Protein AF-A0AAU3SHU1-F1 (afdb_monomer)

Radius of gyration: 13.2 Å; Cα contacts (8 Å, |Δi|>4): 81; chains: 1; bounding box: 28×22×44 Å

Sequence (97 aa):
MLTARAWLTLCQRTDWYGTTELLITTALRCQAARYRPEADTIRTARNAHACWHLLRKESPERAADLAGRLADMLAILGEDYRRRDVLAWTEAVPASR

pLDDT: mean 87.09, std 15.44, range [40.16, 98.5]

Mean predicted aligned error: 6.34 Å

Foldseek 3Di:
DCDVVVVVVVVVDPCLLVLLVVLLVVLVVCVVVVPPPNVVSVVSLVVSLVSLVVCCVVPVPSSLVCLVSSLVSCVSSVVVVSSCVSVVVNVVDPPPD

Secondary structure (DSSP, 8-state):
---HHHHHHHHHS--HHHHHHHHHHHHHHHHHTT-SSHHHHHHHHHHHHHHHHHHHHH-HHHHHHHHHHHHHHHHHTT-HHHHHHHHHHHHHS----

Nearest PDB structures (foldseek):
  9cu8-assembly1_A  TM=5.446E-01  e=7.117E-01  synthetic construct
  8pv4-assembly1_CR  TM=5.707E-01  e=2.468E+00  Thermochaetoides thermophila DSM 1495
  2odm-assembly1_B  TM=5.812E-01  e=2.925E+00  Staphylococcus aureus subsp. aureus MW2

Solvent-accessible surface area (backbone atoms only — not comparable to full-atom values): 5360 Å² total; per-residue (Å²): 121,89,44,73,63,56,52,50,55,49,71,71,41,89,51,35,59,64,51,22,52,50,28,47,54,48,24,52,51,34,56,76,68,66,46,79,65,56,67,47,35,54,50,34,44,54,48,19,54,55,34,39,58,52,23,38,74,78,37,52,69,66,30,55,73,46,38,62,64,48,32,53,52,25,54,78,70,70,39,56,73,60,23,51,54,49,50,56,50,56,72,68,50,75,79,81,126

Structure (mmCIF, N/CA/C/O backbone):
data_AF-A0AAU3SHU1-F1
#
_entry.id   AF-A0AAU3SHU1-F1
#
loop_
_atom_site.group_PDB
_atom_site.id
_atom_site.type_symbol
_atom_site.label_atom_id
_atom_site.label_alt_id
_atom_site.label_comp_id
_atom_site.label_asym_id
_atom_site.label_entity_id
_atom_site.label_seq_id
_atom_site.pdbx_PDB_ins_code
_atom_site.Cartn_x
_atom_site.Cartn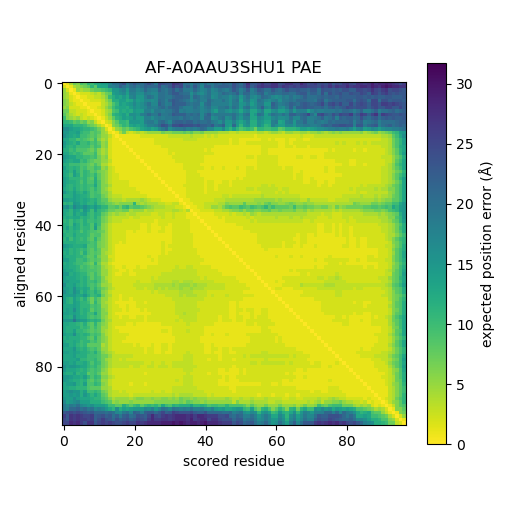_y
_atom_site.Cartn_z
_atom_site.occupancy
_atom_site.B_iso_or_equiv
_atom_site.auth_seq_id
_atom_site.auth_comp_id
_atom_site.auth_asym_id
_atom_site.auth_atom_id
_atom_site.pdbx_PDB_model_num
ATOM 1 N N . MET A 1 1 ? -2.016 -5.645 -16.223 1.00 48.19 1 MET A N 1
ATOM 2 C CA . MET A 1 1 ? -3.354 -5.042 -16.037 1.00 48.19 1 MET A CA 1
ATOM 3 C C . MET A 1 1 ? -4.107 -5.818 -14.955 1.00 48.19 1 MET A C 1
ATOM 5 O O . MET A 1 1 ? -4.551 -6.926 -15.228 1.00 48.19 1 MET A O 1
ATOM 9 N N . LEU A 1 2 ? -4.228 -5.301 -13.722 1.00 53.25 2 LEU A N 1
ATOM 10 C CA . LEU A 1 2 ? -5.212 -5.859 -12.781 1.00 53.25 2 LEU A CA 1
ATOM 11 C C . LEU A 1 2 ? -6.585 -5.544 -13.386 1.00 53.25 2 LEU A C 1
ATOM 13 O O . LEU A 1 2 ? -6.954 -4.377 -13.516 1.00 53.25 2 LEU A O 1
ATOM 17 N N . THR A 1 3 ? -7.269 -6.558 -13.902 1.00 65.94 3 THR A N 1
ATOM 18 C CA . THR A 1 3 ? -8.547 -6.369 -14.591 1.00 65.94 3 THR A CA 1
ATOM 19 C C . THR A 1 3 ? -9.597 -5.882 -13.593 1.00 65.94 3 THR A C 1
ATOM 21 O O . THR A 1 3 ? -9.515 -6.182 -12.402 1.00 65.94 3 THR A O 1
ATOM 24 N N . ALA A 1 4 ? -10.626 -5.173 -14.066 1.00 54.84 4 ALA A N 1
ATOM 25 C CA . ALA A 1 4 ? -11.768 -4.785 -13.230 1.00 54.84 4 ALA A CA 1
ATOM 26 C C . ALA A 1 4 ? -12.379 -5.987 -12.477 1.00 54.84 4 ALA A C 1
ATOM 28 O O . ALA A 1 4 ? -12.897 -5.832 -11.380 1.00 54.84 4 ALA A O 1
ATOM 29 N N . ARG A 1 5 ? -12.241 -7.201 -13.030 1.00 51.78 5 ARG A N 1
ATOM 30 C CA . ARG A 1 5 ? -12.588 -8.469 -12.379 1.00 51.78 5 ARG A CA 1
ATOM 31 C C . ARG A 1 5 ? -11.714 -8.797 -11.171 1.00 51.78 5 ARG A C 1
ATOM 33 O O . ARG A 1 5 ? -12.263 -9.131 -10.135 1.00 51.78 5 ARG A O 1
ATOM 40 N N . ALA A 1 6 ? -10.391 -8.667 -11.270 1.00 59.94 6 ALA A N 1
ATOM 41 C CA . ALA A 1 6 ? -9.507 -8.861 -10.121 1.00 59.94 6 ALA A CA 1
ATOM 42 C C . ALA A 1 6 ? -9.787 -7.822 -9.021 1.00 59.94 6 ALA A C 1
ATOM 44 O O . ALA A 1 6 ? -9.820 -8.171 -7.847 1.00 59.94 6 ALA A O 1
ATOM 45 N N . TRP A 1 7 ? -10.071 -6.572 -9.404 1.00 59.88 7 TRP A N 1
ATOM 46 C CA . TRP A 1 7 ? -10.508 -5.527 -8.475 1.00 59.88 7 TRP A CA 1
ATOM 47 C C . TRP A 1 7 ? -11.844 -5.868 -7.803 1.00 59.88 7 TRP A C 1
ATOM 49 O O . TRP A 1 7 ? -11.929 -5.834 -6.585 1.00 59.88 7 TRP A O 1
ATOM 59 N N . LEU A 1 8 ? -12.860 -6.284 -8.566 1.00 59.19 8 LEU A N 1
ATOM 60 C CA . LEU A 1 8 ? -14.159 -6.705 -8.029 1.00 59.19 8 LEU A CA 1
ATOM 61 C C . LEU A 1 8 ? -14.049 -7.932 -7.113 1.00 59.19 8 LEU A C 1
ATOM 63 O O . LEU A 1 8 ? -14.710 -7.973 -6.084 1.00 59.19 8 LEU A O 1
ATOM 67 N N . THR A 1 9 ? -13.200 -8.908 -7.440 1.00 61.69 9 THR A N 1
ATOM 68 C CA . THR A 1 9 ? -12.949 -10.081 -6.588 1.00 61.69 9 THR A CA 1
ATOM 69 C C . THR A 1 9 ? -12.216 -9.708 -5.297 1.00 61.69 9 THR A C 1
ATOM 71 O O . THR A 1 9 ? -12.520 -10.269 -4.248 1.00 61.69 9 THR A O 1
ATOM 74 N N . LEU A 1 10 ? -11.295 -8.739 -5.343 1.00 56.53 10 LEU A N 1
ATOM 75 C CA . LEU A 1 10 ? -10.673 -8.180 -4.141 1.00 56.53 10 LEU A CA 1
ATOM 76 C C . LEU A 1 10 ? -11.679 -7.360 -3.325 1.00 56.53 10 LEU A C 1
ATOM 78 O O . LEU A 1 10 ? -11.727 -7.534 -2.122 1.00 56.53 10 LEU A O 1
ATOM 82 N N . CYS A 1 11 ? -12.550 -6.562 -3.950 1.00 57.88 11 CYS A N 1
ATOM 83 C CA . CYS A 1 11 ? -13.631 -5.849 -3.256 1.00 57.88 11 CYS A CA 1
ATOM 84 C C . CYS A 1 11 ? -14.697 -6.786 -2.662 1.00 57.88 11 CYS A C 1
ATOM 86 O O . CYS A 1 11 ? -15.366 -6.410 -1.706 1.00 57.88 11 CYS A O 1
ATOM 88 N N . GLN A 1 12 ? -14.876 -7.991 -3.214 1.00 59.44 12 GLN A N 1
ATOM 89 C CA . GLN A 1 12 ? -15.726 -9.032 -2.623 1.00 59.44 12 GLN A CA 1
ATOM 90 C C . GLN A 1 12 ? -15.052 -9.744 -1.440 1.00 59.44 12 GLN A C 1
ATOM 92 O O . GLN A 1 12 ? -15.747 -10.341 -0.620 1.00 59.44 12 GLN A O 1
ATOM 97 N N . ARG A 1 13 ? -13.718 -9.678 -1.321 1.00 57.91 13 ARG A N 1
ATOM 98 C CA . ARG A 1 13 ? -12.997 -10.113 -0.122 1.00 57.91 13 ARG A CA 1
ATOM 99 C C . ARG A 1 13 ? -12.882 -8.931 0.838 1.00 57.91 13 ARG A C 1
ATOM 101 O O . ARG A 1 13 ? -12.137 -7.996 0.599 1.00 57.91 13 ARG A O 1
ATOM 108 N N . THR A 1 14 ? -13.511 -9.029 2.001 1.00 68.19 14 THR A N 1
ATOM 109 C CA . THR A 1 14 ? -13.308 -8.109 3.140 1.00 68.19 14 THR A CA 1
ATOM 110 C C . THR A 1 14 ? -11.898 -8.186 3.755 1.00 68.19 14 THR A C 1
ATOM 112 O O . THR A 1 14 ? -11.624 -7.592 4.791 1.00 68.19 14 THR A O 1
ATOM 115 N N . ASP A 1 15 ? -10.971 -8.919 3.134 1.00 86.12 15 ASP A N 1
ATOM 116 C CA . ASP A 1 15 ? -9.591 -9.059 3.586 1.00 86.12 15 ASP A CA 1
ATOM 117 C C . ASP A 1 15 ? -8.698 -7.997 2.935 1.00 86.12 15 ASP A C 1
ATOM 119 O O . ASP A 1 15 ? -7.889 -8.267 2.036 1.00 86.12 15 ASP A O 1
ATOM 123 N N . TRP A 1 16 ? -8.861 -6.752 3.384 1.00 89.88 16 TRP A N 1
ATOM 124 C CA . TRP A 1 16 ? -8.038 -5.643 2.904 1.00 89.88 16 TRP A CA 1
ATOM 125 C C . TRP A 1 16 ? -6.564 -5.805 3.249 1.00 89.88 16 TRP A C 1
ATOM 127 O O . TRP A 1 16 ? -5.718 -5.318 2.502 1.00 89.88 16 TRP A O 1
ATOM 137 N N . TYR A 1 17 ? -6.243 -6.503 4.338 1.00 92.94 17 TYR A N 1
ATOM 138 C CA . TYR A 1 17 ? -4.862 -6.776 4.719 1.00 92.94 17 TYR A CA 1
ATOM 139 C C . TYR A 1 17 ? -4.183 -7.679 3.692 1.00 92.94 17 TYR A C 1
ATOM 141 O O . TYR A 1 17 ? -3.210 -7.253 3.069 1.00 92.94 17 TYR A O 1
ATOM 149 N N . GLY A 1 18 ? -4.738 -8.870 3.437 1.00 92.00 18 GLY A N 1
ATOM 150 C CA . GLY A 1 18 ? -4.166 -9.800 2.461 1.00 92.00 18 GLY A CA 1
ATOM 151 C C . GLY A 1 18 ? -4.123 -9.200 1.054 1.00 92.00 18 GLY A C 1
ATOM 152 O O . GLY A 1 18 ? -3.150 -9.371 0.321 1.00 92.00 18 GLY A O 1
ATOM 153 N N . THR A 1 19 ? -5.139 -8.412 0.697 1.00 92.12 19 THR A N 1
ATOM 154 C CA . THR A 1 19 ? -5.175 -7.662 -0.567 1.00 92.12 19 THR A CA 1
ATOM 155 C C . THR A 1 19 ? -4.032 -6.654 -0.674 1.00 92.12 19 THR A C 1
ATOM 157 O O . THR A 1 19 ? -3.320 -6.621 -1.679 1.00 92.12 19 THR A O 1
ATOM 160 N N . THR A 1 20 ? -3.849 -5.828 0.355 1.00 94.50 20 THR A N 1
ATOM 161 C CA . THR A 1 20 ? -2.808 -4.794 0.382 1.00 94.50 20 THR A CA 1
ATOM 162 C C . THR A 1 20 ? -1.424 -5.434 0.332 1.00 94.50 20 THR A C 1
ATOM 164 O O . THR A 1 20 ? -0.595 -5.039 -0.488 1.00 94.50 20 THR A O 1
ATOM 167 N N . GLU A 1 21 ? -1.191 -6.474 1.134 1.00 95.69 21 GLU A N 1
ATOM 168 C CA . GLU A 1 21 ? 0.069 -7.218 1.145 1.00 95.69 21 GLU A CA 1
ATOM 169 C C . GLU A 1 21 ? 0.393 -7.847 -0.221 1.00 95.69 21 GLU A C 1
ATOM 171 O O . GLU A 1 21 ? 1.532 -7.756 -0.704 1.00 95.69 21 GLU A O 1
ATOM 176 N N . LEU A 1 22 ? -0.602 -8.458 -0.870 1.00 94.88 22 LEU A N 1
ATOM 177 C CA . LEU A 1 22 ? -0.441 -9.046 -2.197 1.00 94.88 22 LEU A CA 1
ATOM 178 C C . LEU A 1 22 ? -0.040 -7.986 -3.226 1.00 94.88 22 LEU A C 1
ATOM 180 O O . LEU A 1 22 ? 0.864 -8.227 -4.031 1.00 94.88 22 LEU A O 1
ATOM 184 N N . LEU A 1 23 ? -0.680 -6.815 -3.206 1.00 95.31 23 LEU A N 1
ATOM 185 C CA . LEU A 1 23 ? -0.369 -5.724 -4.131 1.00 95.31 23 LEU A CA 1
ATOM 186 C C . LEU A 1 23 ? 1.035 -5.157 -3.883 1.00 95.31 23 LEU A C 1
ATOM 188 O O . LEU A 1 23 ? 1.765 -4.949 -4.854 1.00 95.31 23 LEU A O 1
ATOM 192 N N . ILE A 1 24 ? 1.447 -5.001 -2.618 1.00 97.25 24 ILE A N 1
ATOM 193 C CA . ILE A 1 24 ? 2.817 -4.591 -2.263 1.00 97.25 24 ILE A CA 1
ATOM 194 C C . ILE A 1 24 ? 3.831 -5.577 -2.846 1.00 97.25 24 ILE A C 1
ATOM 196 O O . ILE A 1 24 ? 4.741 -5.206 -3.591 1.00 97.25 24 ILE A O 1
ATOM 200 N N . THR A 1 25 ? 3.636 -6.862 -2.558 1.00 96.12 25 THR A N 1
ATOM 201 C CA . THR A 1 25 ? 4.527 -7.935 -3.016 1.00 96.12 25 THR A CA 1
ATOM 202 C C . THR A 1 25 ? 4.579 -8.012 -4.542 1.00 96.12 25 THR A C 1
ATOM 204 O O . THR A 1 25 ? 5.650 -8.195 -5.123 1.00 96.12 25 THR A O 1
ATOM 207 N N . THR A 1 26 ? 3.436 -7.843 -5.206 1.00 94.62 26 THR A N 1
ATOM 208 C CA . THR A 1 26 ? 3.340 -7.863 -6.671 1.00 94.62 26 THR A CA 1
ATOM 209 C C . THR A 1 26 ? 4.116 -6.707 -7.289 1.00 94.62 26 THR A C 1
ATOM 211 O O . THR A 1 26 ? 4.923 -6.933 -8.189 1.00 94.62 26 THR A O 1
ATOM 214 N N . ALA A 1 27 ? 3.928 -5.485 -6.789 1.00 94.12 27 ALA A N 1
ATOM 215 C CA . ALA A 1 27 ? 4.618 -4.312 -7.312 1.00 94.12 27 ALA A CA 1
ATOM 216 C C . ALA A 1 27 ? 6.144 -4.428 -7.149 1.00 94.12 27 ALA A C 1
ATOM 218 O O . ALA A 1 27 ? 6.877 -4.180 -8.108 1.00 94.12 27 ALA A O 1
ATOM 219 N N . LEU A 1 28 ? 6.625 -4.898 -5.991 1.00 96.06 28 LEU A N 1
ATOM 220 C CA . LEU A 1 28 ? 8.055 -5.139 -5.756 1.00 96.06 28 LEU A CA 1
ATOM 221 C C . LEU A 1 28 ? 8.633 -6.197 -6.708 1.00 96.06 28 LEU A C 1
ATOM 223 O O . LEU A 1 28 ? 9.703 -5.993 -7.283 1.00 96.06 28 LEU A O 1
ATOM 227 N N . ARG A 1 29 ? 7.919 -7.308 -6.929 1.00 95.38 29 ARG A N 1
ATOM 228 C CA . ARG A 1 29 ? 8.345 -8.358 -7.873 1.00 95.38 29 ARG A CA 1
ATOM 229 C C . ARG A 1 29 ? 8.380 -7.854 -9.313 1.00 95.38 29 ARG A C 1
ATOM 231 O O . ARG A 1 29 ? 9.350 -8.112 -10.022 1.00 95.38 29 ARG A O 1
ATOM 238 N N . CYS A 1 30 ? 7.357 -7.116 -9.739 1.00 94.12 30 CYS A N 1
ATOM 239 C CA . CYS A 1 30 ? 7.318 -6.508 -11.066 1.00 94.12 30 CYS A CA 1
ATOM 240 C C . CYS A 1 30 ? 8.467 -5.512 -11.261 1.00 94.12 30 CYS A C 1
ATOM 242 O O . CYS A 1 30 ? 9.098 -5.522 -12.317 1.00 94.12 30 CYS A O 1
ATOM 244 N N . GLN A 1 31 ? 8.777 -4.705 -10.244 1.00 94.06 31 GLN A N 1
ATOM 245 C CA . GLN A 1 31 ? 9.903 -3.776 -10.288 1.00 94.06 31 GLN A CA 1
ATOM 246 C C . GLN A 1 31 ? 11.244 -4.502 -10.398 1.00 94.06 31 GLN A C 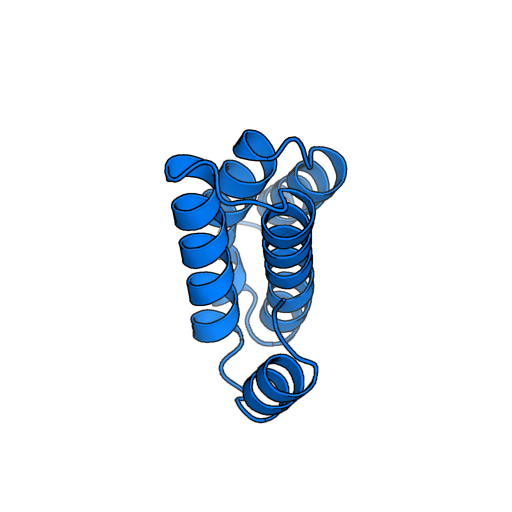1
ATOM 248 O O . GLN A 1 31 ? 12.051 -4.172 -11.267 1.00 94.06 31 GLN A O 1
ATOM 253 N N . ALA A 1 32 ? 11.469 -5.523 -9.568 1.00 94.81 32 ALA A N 1
ATOM 254 C CA . ALA A 1 32 ? 12.689 -6.328 -9.605 1.00 94.81 32 ALA A CA 1
ATOM 255 C C . ALA A 1 32 ? 12.889 -7.007 -10.972 1.00 94.81 32 ALA A C 1
ATOM 257 O O . ALA A 1 32 ? 14.003 -7.049 -11.491 1.00 94.81 32 ALA A O 1
ATOM 258 N N . ALA A 1 33 ? 11.800 -7.471 -11.591 1.00 95.00 33 ALA A N 1
ATOM 259 C CA . ALA A 1 33 ? 11.807 -8.070 -12.923 1.00 95.00 33 ALA A CA 1
ATOM 260 C C . ALA A 1 33 ? 11.836 -7.046 -14.076 1.00 95.00 33 ALA A C 1
ATOM 262 O O . ALA A 1 33 ? 11.857 -7.449 -15.238 1.00 95.00 33 ALA A O 1
ATOM 263 N N . ARG A 1 34 ? 11.801 -5.735 -13.785 1.00 93.06 34 ARG A N 1
ATOM 264 C CA . ARG A 1 34 ? 11.657 -4.651 -14.779 1.00 93.06 34 ARG A CA 1
ATOM 265 C C . ARG A 1 34 ? 10.481 -4.894 -15.735 1.00 93.06 34 ARG A C 1
ATOM 267 O O . ARG A 1 34 ? 10.584 -4.666 -16.942 1.00 93.06 34 ARG A O 1
ATOM 274 N N . TYR A 1 35 ? 9.373 -5.389 -15.181 1.00 88.56 35 TYR A N 1
ATOM 275 C CA . TYR A 1 35 ? 8.178 -5.768 -15.928 1.00 88.56 35 TYR A CA 1
ATOM 276 C C . TYR A 1 35 ? 7.661 -4.603 -16.782 1.00 88.56 35 TYR A C 1
ATOM 278 O O . TYR A 1 35 ? 7.606 -3.453 -16.335 1.00 88.56 35 TYR A O 1
ATOM 286 N N . ARG A 1 36 ? 7.255 -4.908 -18.020 1.00 89.19 36 ARG A N 1
ATOM 287 C CA . ARG A 1 36 ? 6.679 -3.940 -18.958 1.00 89.19 36 ARG A CA 1
ATOM 288 C C . ARG A 1 36 ? 5.214 -4.296 -19.261 1.00 89.19 36 ARG A C 1
ATOM 290 O O . ARG A 1 36 ? 4.907 -5.473 -19.432 1.00 89.19 36 ARG A O 1
ATOM 297 N N . PRO A 1 37 ? 4.320 -3.297 -19.369 1.00 88.81 37 PRO A N 1
ATOM 298 C CA . PRO A 1 37 ? 4.599 -1.865 -19.244 1.00 88.81 37 PRO A CA 1
ATOM 299 C C . PRO A 1 37 ? 4.793 -1.429 -17.782 1.00 88.81 37 PRO A C 1
ATOM 301 O O . PRO A 1 37 ? 4.078 -1.864 -16.887 1.00 88.81 37 PRO A O 1
ATOM 304 N N . GLU A 1 38 ? 5.729 -0.507 -17.550 1.00 88.69 38 GLU A N 1
ATOM 305 C CA . GLU A 1 38 ? 6.057 0.025 -16.211 1.00 88.69 38 GLU A CA 1
ATOM 306 C C . GLU A 1 38 ? 4.856 0.703 -15.532 1.00 88.69 38 GLU A C 1
ATOM 308 O O . GLU A 1 38 ? 4.672 0.615 -14.319 1.00 88.69 38 GLU A O 1
ATOM 313 N N . ALA A 1 39 ? 3.969 1.293 -16.339 1.00 91.12 39 ALA A N 1
ATOM 314 C CA . ALA A 1 39 ? 2.723 1.890 -15.875 1.00 91.12 39 ALA A CA 1
ATOM 315 C C . ALA A 1 39 ? 1.829 0.908 -15.091 1.00 91.12 39 ALA A C 1
ATOM 317 O O . ALA A 1 39 ? 1.081 1.338 -14.211 1.00 91.12 39 ALA A O 1
ATOM 318 N N . ASP A 1 40 ? 1.899 -0.399 -15.371 1.00 90.56 40 ASP A N 1
ATOM 319 C CA . ASP A 1 40 ? 1.132 -1.402 -14.626 1.00 90.56 40 ASP A CA 1
ATOM 320 C C . ASP A 1 40 ? 1.708 -1.648 -13.221 1.00 90.56 40 ASP A C 1
ATOM 322 O O . ASP A 1 40 ? 0.938 -1.823 -12.270 1.00 90.56 40 ASP A O 1
ATOM 326 N N . THR A 1 41 ? 3.034 -1.601 -13.060 1.00 93.56 41 THR A N 1
ATOM 327 C CA . THR A 1 41 ? 3.700 -1.679 -11.748 1.00 93.56 41 THR A CA 1
ATOM 328 C C . THR A 1 41 ? 3.309 -0.480 -10.888 1.00 93.56 41 THR A C 1
ATOM 330 O O . THR A 1 41 ? 2.859 -0.646 -9.753 1.00 93.56 41 THR A O 1
ATOM 333 N N . ILE A 1 42 ? 3.368 0.724 -11.467 1.00 94.69 42 ILE A N 1
ATOM 334 C CA . ILE A 1 42 ? 2.959 1.967 -10.799 1.00 94.69 42 ILE A CA 1
ATOM 335 C C . ILE A 1 42 ? 1.478 1.907 -10.404 1.00 94.69 42 ILE A C 1
ATOM 337 O O . ILE A 1 42 ? 1.111 2.241 -9.277 1.00 94.69 42 ILE A O 1
ATOM 341 N N . ARG A 1 43 ? 0.599 1.435 -11.298 1.00 93.31 43 ARG A N 1
ATOM 342 C CA . ARG A 1 43 ? -0.830 1.276 -10.984 1.00 93.31 43 ARG A CA 1
ATOM 343 C C . ARG A 1 43 ? -1.053 0.303 -9.825 1.00 93.31 43 ARG A C 1
ATOM 345 O O . ARG A 1 43 ? -1.887 0.571 -8.968 1.00 93.31 43 ARG A O 1
ATOM 352 N N . THR A 1 44 ? -0.293 -0.788 -9.771 1.00 93.88 44 THR A N 1
ATOM 353 C CA . THR A 1 44 ? -0.362 -1.764 -8.672 1.00 93.88 44 THR A CA 1
ATOM 354 C C . THR A 1 44 ? 0.027 -1.126 -7.337 1.00 93.88 44 THR A C 1
ATOM 356 O O . THR A 1 44 ? -0.695 -1.292 -6.356 1.00 93.88 44 THR A O 1
ATOM 359 N N . ALA A 1 45 ? 1.088 -0.316 -7.308 1.00 95.81 45 ALA A N 1
ATOM 360 C CA . ALA A 1 45 ? 1.491 0.434 -6.118 1.00 95.81 45 ALA A CA 1
ATOM 361 C C . ALA A 1 45 ? 0.427 1.442 -5.654 1.00 95.81 45 ALA A C 1
ATOM 363 O O . ALA A 1 45 ? 0.116 1.530 -4.466 1.00 95.81 45 ALA A O 1
ATOM 364 N N . ARG A 1 46 ? -0.194 2.164 -6.594 1.00 96.38 46 ARG A N 1
ATOM 365 C CA . ARG A 1 46 ? -1.294 3.095 -6.287 1.00 96.38 46 ARG A CA 1
ATOM 366 C C . ARG A 1 46 ? -2.524 2.372 -5.741 1.00 96.38 46 ARG A C 1
ATOM 368 O O . ARG A 1 46 ? -3.163 2.878 -4.823 1.00 96.38 46 ARG A O 1
ATOM 375 N N . ASN A 1 47 ? -2.827 1.182 -6.259 1.00 95.69 47 ASN A N 1
ATOM 376 C CA . ASN A 1 47 ? -3.906 0.347 -5.736 1.00 95.69 47 ASN A CA 1
ATOM 377 C C . ASN A 1 47 ? -3.595 -0.161 -4.324 1.00 95.69 47 ASN A C 1
ATOM 379 O O . ASN A 1 47 ? -4.488 -0.153 -3.485 1.00 95.69 47 ASN A O 1
ATOM 383 N N . ALA A 1 48 ? -2.345 -0.544 -4.037 1.00 96.50 48 ALA A N 1
ATOM 384 C CA . ALA A 1 48 ? -1.933 -0.927 -2.686 1.00 96.50 48 ALA A CA 1
ATOM 385 C C . ALA A 1 48 ? -2.179 0.214 -1.686 1.00 96.50 48 ALA A C 1
ATOM 387 O O . ALA A 1 48 ? -2.765 -0.008 -0.632 1.00 96.50 48 ALA A O 1
ATOM 388 N N . HIS A 1 49 ? -1.811 1.448 -2.050 1.00 97.69 49 HIS A N 1
ATOM 389 C CA . HIS A 1 49 ? -2.069 2.639 -1.231 1.00 97.69 49 HIS A CA 1
ATOM 390 C C . HIS A 1 49 ? -3.571 2.896 -1.014 1.00 97.69 49 HIS A C 1
ATOM 392 O O . HIS A 1 49 ? -4.002 3.142 0.112 1.00 97.69 49 HIS A O 1
ATOM 398 N N . ALA A 1 50 ? -4.394 2.752 -2.056 1.00 95.81 50 ALA A N 1
ATOM 399 C CA . ALA A 1 50 ? -5.846 2.884 -1.931 1.00 95.81 50 ALA A CA 1
ATOM 400 C C . ALA A 1 50 ? -6.464 1.806 -1.017 1.00 95.81 50 ALA A C 1
ATOM 402 O O . ALA A 1 50 ? -7.279 2.129 -0.153 1.00 95.81 50 ALA A O 1
ATOM 403 N N . CYS A 1 51 ? -6.057 0.541 -1.164 1.00 93.88 51 CYS A N 1
ATOM 404 C CA . CYS A 1 51 ? -6.503 -0.554 -0.297 1.00 93.88 51 CYS A CA 1
ATOM 405 C C . CYS A 1 51 ? -6.038 -0.362 1.150 1.00 93.88 51 CYS A C 1
ATOM 407 O O . CYS A 1 51 ? -6.812 -0.601 2.073 1.00 93.88 51 CYS A O 1
ATOM 409 N N . TRP A 1 52 ? -4.824 0.149 1.357 1.00 96.12 52 TRP A N 1
ATOM 410 C CA . TRP A 1 52 ? -4.317 0.476 2.684 1.00 96.12 52 TRP A CA 1
ATOM 411 C C . TRP A 1 52 ? -5.161 1.550 3.380 1.00 96.12 52 TRP A C 1
ATOM 413 O O . TRP A 1 52 ? -5.455 1.421 4.564 1.00 96.12 52 TRP A O 1
ATOM 423 N N . HIS A 1 53 ? -5.646 2.568 2.662 1.00 95.31 53 HIS A N 1
ATOM 424 C CA . HIS A 1 53 ? -6.583 3.538 3.240 1.00 95.31 53 HIS A CA 1
ATOM 425 C C . HIS A 1 53 ? -7.921 2.924 3.666 1.00 95.31 53 HIS A C 1
ATOM 427 O O . HIS A 1 53 ? -8.525 3.411 4.625 1.00 95.31 53 HIS A O 1
ATOM 433 N N . LEU A 1 54 ? -8.402 1.897 2.961 1.00 91.88 54 LEU A N 1
ATOM 434 C CA . LEU A 1 54 ? -9.598 1.153 3.364 1.00 91.88 54 LEU A CA 1
ATOM 435 C C . LEU A 1 54 ? -9.302 0.309 4.606 1.00 91.88 54 LEU A C 1
ATOM 437 O O . LEU A 1 54 ? -10.003 0.445 5.607 1.00 91.88 54 LEU A O 1
ATOM 441 N N . LEU A 1 55 ? -8.194 -0.441 4.594 1.00 92.94 55 LEU A N 1
ATOM 442 C CA . LEU A 1 55 ? -7.713 -1.207 5.745 1.00 92.94 55 LEU A CA 1
ATOM 443 C C . LEU A 1 55 ? -7.568 -0.326 6.988 1.00 92.94 55 LEU A C 1
ATOM 445 O O . LEU A 1 55 ? -8.022 -0.700 8.058 1.00 92.94 55 LEU A O 1
ATOM 449 N N . ARG A 1 56 ? -7.006 0.874 6.841 1.00 93.81 56 ARG A N 1
ATOM 450 C CA . ARG A 1 56 ? -6.830 1.858 7.914 1.00 93.81 56 ARG A CA 1
ATOM 451 C C . ARG A 1 56 ? -8.137 2.257 8.591 1.00 93.81 56 ARG A C 1
ATOM 453 O O . ARG A 1 56 ? -8.132 2.537 9.784 1.00 93.81 56 ARG A O 1
ATOM 460 N N . LYS A 1 57 ? -9.241 2.335 7.841 1.00 91.12 57 LYS A N 1
ATOM 461 C CA . LYS A 1 57 ? -10.561 2.673 8.397 1.00 91.12 57 LYS A CA 1
ATOM 462 C C . LYS A 1 57 ? -11.161 1.509 9.182 1.00 91.12 57 LYS A C 1
ATOM 464 O O . LYS A 1 57 ? -11.859 1.750 10.157 1.00 91.12 57 LYS A O 1
ATOM 469 N N . GLU A 1 58 ? -10.902 0.278 8.750 1.00 90.62 58 GLU A N 1
ATOM 470 C CA . GLU A 1 58 ? -11.471 -0.927 9.363 1.00 90.62 58 GLU A CA 1
ATOM 471 C C . GLU A 1 58 ? -10.619 -1.473 10.517 1.00 90.62 58 GLU A C 1
ATOM 473 O O . GLU A 1 58 ? 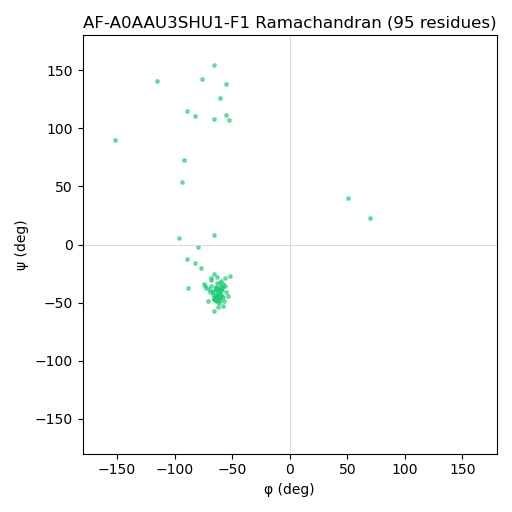-11.151 -1.947 11.516 1.00 90.62 58 GLU A O 1
ATOM 478 N N . SER A 1 59 ? -9.295 -1.411 10.391 1.00 91.81 59 SER A N 1
ATOM 479 C CA . SER A 1 59 ? -8.331 -1.922 11.362 1.00 91.81 59 SER A CA 1
ATOM 480 C C . SER A 1 59 ? -7.019 -1.121 11.293 1.00 91.81 59 SER A C 1
ATOM 482 O O . SER A 1 59 ? -6.101 -1.478 10.546 1.00 91.81 59 SER A O 1
ATOM 484 N N . PRO A 1 60 ? -6.907 -0.031 12.077 1.00 93.31 60 PRO A N 1
ATOM 485 C CA . PRO A 1 60 ? -5.696 0.785 12.153 1.00 93.31 60 PRO A CA 1
ATOM 486 C C . PRO A 1 60 ? -4.441 -0.021 12.511 1.00 93.31 60 PRO A C 1
ATOM 488 O O . PRO A 1 60 ? -3.399 0.175 11.899 1.00 93.31 60 PRO A O 1
ATOM 491 N N . GLU A 1 61 ? -4.542 -0.972 13.441 1.00 93.06 61 GLU A N 1
ATOM 492 C CA . GLU A 1 61 ? -3.416 -1.821 13.863 1.00 93.06 61 GLU A CA 1
ATOM 493 C C . GLU A 1 61 ? -2.851 -2.643 12.700 1.00 93.06 61 GLU A C 1
ATOM 495 O O . GLU A 1 61 ? -1.650 -2.629 12.431 1.00 93.06 61 GLU A O 1
ATOM 500 N N . ARG A 1 62 ? -3.730 -3.300 11.934 1.00 93.56 62 ARG A N 1
ATOM 501 C CA . ARG A 1 62 ? -3.331 -4.077 10.753 1.00 93.56 62 ARG A CA 1
ATOM 502 C C . ARG A 1 62 ? -2.815 -3.189 9.621 1.00 93.56 62 ARG A C 1
ATOM 504 O O . ARG A 1 62 ? -1.986 -3.628 8.829 1.00 93.56 62 ARG A O 1
ATOM 511 N N . ALA A 1 63 ? -3.291 -1.949 9.526 1.00 95.12 63 ALA A N 1
ATOM 512 C CA . ALA A 1 63 ? -2.745 -0.973 8.588 1.00 95.12 63 ALA A CA 1
ATOM 513 C C . ALA A 1 63 ? -1.334 -0.514 8.988 1.00 95.12 63 ALA A C 1
ATOM 515 O O . ALA A 1 63 ? -0.490 -0.345 8.105 1.00 95.12 63 ALA A O 1
ATOM 516 N N . ALA A 1 64 ? -1.067 -0.342 10.286 1.00 95.12 64 ALA A N 1
ATOM 517 C CA . ALA A 1 64 ? 0.252 0.019 10.802 1.00 95.12 64 ALA A CA 1
ATOM 518 C C . ALA A 1 64 ? 1.295 -1.069 10.511 1.00 95.12 64 ALA A C 1
ATOM 520 O O . ALA A 1 64 ? 2.393 -0.748 10.062 1.00 95.12 64 ALA A O 1
ATOM 521 N N . ASP A 1 65 ? 0.920 -2.342 10.648 1.00 96.06 65 ASP A N 1
ATOM 522 C CA . ASP A 1 65 ? 1.787 -3.484 10.322 1.00 96.06 65 ASP A CA 1
ATOM 523 C C . ASP A 1 65 ? 2.300 -3.462 8.863 1.00 96.06 65 ASP A C 1
ATOM 525 O O . ASP A 1 65 ? 3.457 -3.773 8.582 1.00 96.06 65 ASP A O 1
ATOM 529 N N . LEU A 1 66 ? 1.476 -3.002 7.913 1.00 97.25 66 LEU A N 1
ATOM 530 C CA . LEU A 1 66 ? 1.873 -2.890 6.502 1.00 97.25 66 LEU A CA 1
ATOM 531 C C . LEU A 1 66 ? 2.517 -1.544 6.131 1.00 97.25 66 LEU A C 1
ATOM 533 O O . LEU A 1 66 ? 3.078 -1.431 5.037 1.00 97.25 66 LEU A O 1
ATOM 537 N N . ALA A 1 67 ? 2.449 -0.527 6.995 1.00 96.56 67 ALA A N 1
ATOM 538 C CA . ALA A 1 67 ? 2.812 0.850 6.652 1.00 96.56 67 ALA A CA 1
ATOM 539 C C . ALA A 1 67 ? 4.286 0.994 6.238 1.00 96.56 67 ALA A C 1
ATOM 541 O O . ALA A 1 67 ? 4.574 1.650 5.236 1.00 96.56 67 ALA A O 1
ATOM 542 N N . GLY A 1 68 ? 5.209 0.325 6.940 1.00 96.56 68 GLY A N 1
ATOM 543 C CA . GLY A 1 68 ? 6.638 0.345 6.602 1.00 96.56 68 GLY A CA 1
ATOM 544 C C . GLY A 1 68 ? 6.917 -0.240 5.215 1.00 96.56 68 GLY A C 1
ATOM 545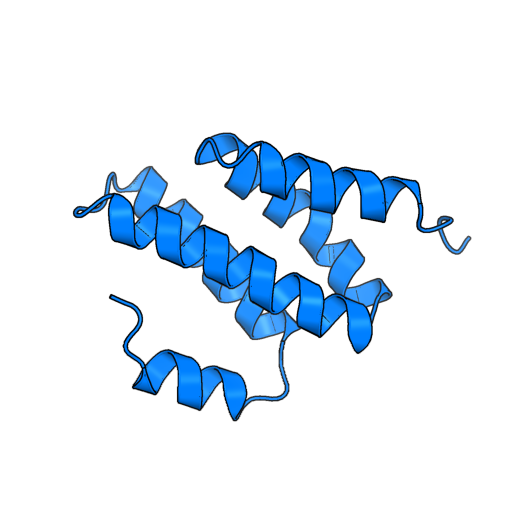 O O .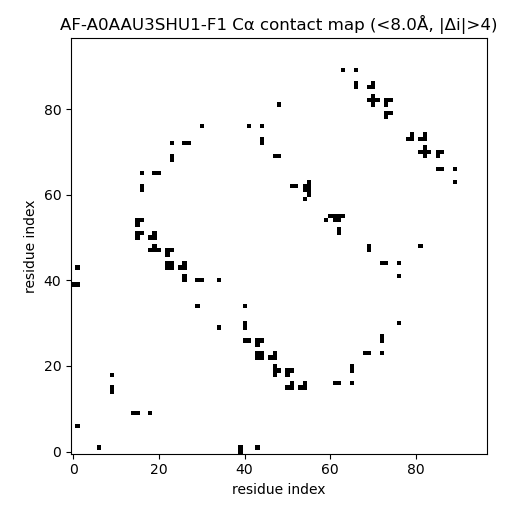 GLY A 1 68 ? 7.448 0.440 4.339 1.00 96.56 68 GLY A O 1
ATOM 546 N N . ARG A 1 69 ? 6.446 -1.471 4.965 1.00 97.88 69 ARG A N 1
ATOM 547 C CA . ARG A 1 69 ? 6.603 -2.151 3.663 1.00 97.88 69 ARG A CA 1
ATOM 548 C C . ARG A 1 69 ? 5.957 -1.367 2.518 1.00 97.88 69 ARG A C 1
ATOM 550 O O . ARG A 1 69 ? 6.494 -1.333 1.410 1.00 97.88 69 ARG A O 1
ATOM 557 N N . LEU A 1 70 ? 4.806 -0.745 2.773 1.00 98.31 70 LEU A N 1
ATOM 558 C CA . LEU A 1 70 ? 4.122 0.108 1.807 1.00 98.31 70 LEU A CA 1
ATOM 559 C C . LEU A 1 70 ? 4.949 1.361 1.487 1.00 98.31 70 LEU A C 1
ATOM 561 O O . LEU A 1 70 ? 5.128 1.681 0.312 1.00 98.31 70 LEU A O 1
ATOM 565 N N . ALA A 1 71 ? 5.470 2.049 2.505 1.00 98.19 71 ALA A N 1
ATOM 566 C CA . ALA A 1 71 ? 6.296 3.241 2.333 1.00 98.19 71 ALA A CA 1
ATOM 567 C C . ALA A 1 71 ? 7.587 2.940 1.554 1.00 98.19 71 ALA A C 1
ATOM 569 O O . ALA A 1 71 ? 7.934 3.701 0.646 1.00 98.19 71 ALA A O 1
ATOM 570 N N . ASP A 1 72 ? 8.246 1.816 1.842 1.00 98.00 72 ASP A N 1
ATOM 571 C CA . ASP A 1 72 ? 9.454 1.375 1.134 1.00 98.00 72 ASP A CA 1
ATOM 572 C C . ASP A 1 72 ? 9.174 1.079 -0.341 1.00 98.00 72 ASP A C 1
ATOM 574 O O . ASP A 1 72 ? 9.882 1.558 -1.229 1.00 98.00 72 ASP A O 1
ATOM 578 N N . MET A 1 73 ? 8.098 0.340 -0.631 1.00 98.38 73 MET A N 1
ATOM 579 C CA . MET A 1 73 ? 7.680 0.078 -2.010 1.00 98.38 73 MET A CA 1
ATOM 580 C C . MET A 1 73 ? 7.378 1.383 -2.762 1.00 98.38 73 MET A C 1
ATOM 582 O O . MET A 1 73 ? 7.786 1.532 -3.916 1.00 98.38 73 MET A O 1
ATOM 586 N N . LEU A 1 74 ? 6.679 2.332 -2.131 1.00 98.50 74 LEU A N 1
ATOM 587 C CA . LEU A 1 74 ? 6.376 3.629 -2.742 1.00 98.50 74 LEU A CA 1
ATOM 588 C C . LEU A 1 74 ? 7.651 4.443 -3.005 1.00 98.50 74 LEU A C 1
ATOM 590 O O . LEU A 1 74 ? 7.738 5.084 -4.049 1.00 98.50 74 LEU A O 1
ATOM 594 N N . ALA A 1 75 ? 8.653 4.372 -2.121 1.00 98.06 75 ALA A N 1
ATOM 595 C CA . ALA A 1 75 ? 9.959 4.997 -2.335 1.00 98.06 75 ALA A CA 1
ATOM 596 C C . ALA A 1 75 ? 10.685 4.398 -3.551 1.00 98.06 75 ALA A C 1
ATOM 598 O O . ALA A 1 75 ? 11.147 5.131 -4.422 1.00 98.06 75 ALA A O 1
ATOM 599 N N . ILE A 1 76 ? 10.733 3.064 -3.643 1.00 97.19 76 ILE A N 1
ATOM 600 C CA . ILE A 1 76 ? 11.371 2.336 -4.754 1.00 97.19 76 ILE A CA 1
ATOM 601 C C . ILE A 1 76 ? 10.753 2.717 -6.109 1.00 97.19 76 ILE A C 1
ATOM 603 O O . ILE A 1 76 ? 11.450 2.745 -7.123 1.00 97.19 76 ILE A O 1
ATOM 607 N N . LEU A 1 77 ? 9.450 2.997 -6.130 1.00 96.38 77 LEU A N 1
ATOM 608 C CA . LEU A 1 77 ? 8.691 3.315 -7.342 1.00 96.38 77 LEU A CA 1
ATOM 609 C C . LEU A 1 77 ? 8.532 4.821 -7.606 1.00 96.38 77 LEU A C 1
ATOM 611 O O . LEU A 1 77 ? 7.824 5.190 -8.540 1.00 96.38 77 LEU A O 1
ATOM 615 N N . GLY A 1 78 ? 9.169 5.689 -6.810 1.00 96.75 78 GLY A N 1
ATOM 616 C CA . GLY A 1 78 ? 9.120 7.146 -6.996 1.00 96.75 78 GLY A CA 1
ATOM 617 C C . GLY A 1 78 ? 7.760 7.788 -6.684 1.00 96.75 78 GLY A C 1
ATOM 618 O O . GLY A 1 78 ? 7.445 8.867 -7.182 1.00 96.75 78 GLY A O 1
ATOM 619 N N . GLU A 1 79 ? 6.923 7.146 -5.868 1.00 97.44 79 GLU A N 1
ATOM 620 C CA . GLU A 1 79 ? 5.586 7.624 -5.489 1.00 97.44 79 GLU A CA 1
ATOM 621 C C . GLU A 1 79 ? 5.627 8.434 -4.171 1.00 97.44 79 GLU A C 1
ATOM 623 O O . GLU A 1 79 ? 4.894 8.169 -3.212 1.00 97.44 79 GLU A O 1
ATOM 628 N N . ASP A 1 80 ? 6.484 9.460 -4.124 1.00 96.88 80 ASP A N 1
ATOM 629 C CA . ASP A 1 80 ? 6.838 10.208 -2.902 1.00 96.88 80 ASP A CA 1
ATOM 630 C C . ASP A 1 80 ? 5.660 10.899 -2.209 1.00 96.88 80 ASP A C 1
ATOM 632 O O . ASP A 1 80 ? 5.626 11.020 -0.983 1.00 96.88 80 ASP A O 1
ATOM 636 N N . TYR A 1 81 ? 4.672 11.369 -2.975 1.00 96.81 81 TYR A N 1
ATOM 637 C CA . TYR A 1 81 ? 3.465 11.964 -2.399 1.00 96.81 81 TYR A CA 1
ATOM 638 C C . TYR A 1 81 ? 2.707 10.956 -1.522 1.00 96.81 81 TYR A C 1
ATOM 640 O O . TYR A 1 81 ? 2.342 11.270 -0.392 1.00 96.81 81 TYR A O 1
ATOM 648 N N . ARG A 1 82 ? 2.533 9.724 -2.014 1.00 97.81 82 ARG A N 1
ATOM 649 C CA . ARG A 1 82 ? 1.829 8.653 -1.292 1.00 97.81 82 ARG A CA 1
ATOM 650 C C . ARG A 1 82 ? 2.658 8.117 -0.137 1.00 97.81 82 ARG A C 1
ATOM 652 O O . ARG A 1 82 ? 2.116 7.833 0.922 1.00 97.81 82 ARG A O 1
ATOM 659 N N . ARG A 1 83 ? 3.978 8.023 -0.318 1.00 98.00 83 ARG A N 1
ATOM 660 C CA . ARG A 1 83 ? 4.894 7.655 0.765 1.00 98.00 83 ARG A CA 1
ATOM 661 C C . ARG A 1 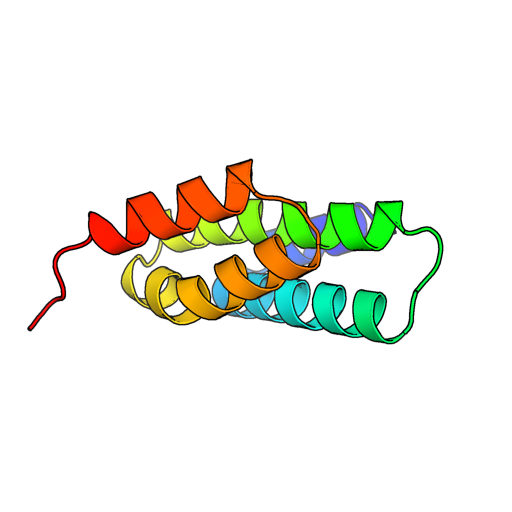83 ? 4.754 8.615 1.946 1.00 98.00 83 ARG A C 1
ATOM 663 O O . ARG A 1 83 ? 4.614 8.163 3.077 1.00 98.00 83 ARG A O 1
ATOM 670 N N . ARG A 1 84 ? 4.768 9.928 1.686 1.00 97.69 84 ARG A N 1
ATOM 671 C CA . ARG A 1 84 ? 4.608 10.949 2.734 1.00 97.69 8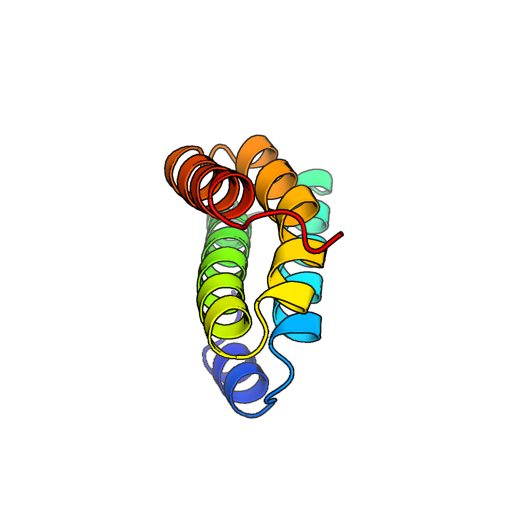4 ARG A CA 1
ATOM 672 C C . ARG A 1 84 ? 3.277 10.827 3.466 1.00 97.69 84 ARG A C 1
ATOM 674 O O . ARG A 1 84 ? 3.267 10.970 4.678 1.00 97.69 84 ARG A O 1
ATOM 681 N N . ASP A 1 85 ? 2.192 10.527 2.758 1.00 97.50 85 ASP A N 1
ATOM 682 C CA . ASP A 1 85 ? 0.883 10.288 3.378 1.00 97.50 85 ASP A CA 1
ATOM 683 C C . ASP A 1 85 ? 0.903 9.094 4.355 1.00 97.50 85 ASP A C 1
ATOM 685 O O . ASP A 1 85 ? 0.438 9.215 5.489 1.00 97.50 85 ASP A O 1
ATOM 689 N N . VAL A 1 86 ? 1.520 7.972 3.967 1.00 96.81 86 VAL A N 1
ATOM 690 C CA . VAL A 1 86 ? 1.654 6.789 4.839 1.00 96.81 86 VAL A CA 1
ATOM 691 C C . VAL A 1 86 ? 2.505 7.094 6.077 1.00 96.81 86 VAL A C 1
ATOM 693 O O . VAL A 1 86 ? 2.124 6.735 7.194 1.00 96.81 86 VAL A O 1
ATOM 696 N N . LEU A 1 87 ? 3.639 7.780 5.899 1.00 96.31 87 LEU A N 1
ATOM 697 C CA . LEU A 1 87 ? 4.538 8.141 7.002 1.00 96.31 87 LEU A CA 1
ATOM 698 C C . LEU A 1 87 ? 3.884 9.131 7.970 1.00 96.31 87 LEU A C 1
ATOM 700 O O . LEU A 1 87 ? 3.877 8.882 9.171 1.00 96.31 87 LEU A O 1
ATOM 704 N N . ALA A 1 88 ? 3.254 10.188 7.449 1.00 95.25 88 ALA A N 1
ATOM 705 C CA . ALA A 1 88 ? 2.573 11.190 8.265 1.00 95.25 88 ALA A CA 1
ATOM 706 C C . ALA A 1 88 ? 1.456 10.572 9.115 1.00 95.25 88 ALA A C 1
ATOM 708 O O . ALA A 1 88 ? 1.271 10.942 10.272 1.00 95.25 88 ALA A O 1
ATOM 709 N N . TRP A 1 89 ? 0.718 9.603 8.565 1.00 94.50 89 TRP A N 1
ATOM 710 C CA . TRP A 1 89 ? -0.267 8.872 9.352 1.00 94.50 89 TRP A CA 1
ATOM 711 C C . TRP A 1 89 ? 0.386 8.016 10.443 1.00 94.50 89 TRP A C 1
ATOM 713 O O . TRP A 1 89 ? -0.086 8.028 11.573 1.00 94.50 89 TRP A O 1
ATOM 723 N N . THR A 1 90 ? 1.471 7.307 10.126 1.00 88.56 90 THR A N 1
ATOM 724 C CA . THR A 1 90 ? 2.155 6.418 11.082 1.00 88.56 90 THR A CA 1
ATOM 725 C C . THR A 1 90 ? 2.745 7.200 12.260 1.00 88.56 90 THR A C 1
ATOM 727 O O . THR A 1 90 ? 2.659 6.747 13.394 1.00 88.56 90 THR A O 1
ATOM 730 N N . GLU A 1 91 ? 3.277 8.399 12.015 1.00 88.19 91 GLU A N 1
ATOM 731 C CA . GLU A 1 91 ? 3.767 9.310 13.061 1.00 88.19 91 GLU A CA 1
ATOM 732 C C . GLU A 1 91 ? 2.637 9.872 13.940 1.00 88.19 91 GLU A C 1
ATOM 734 O O . GLU A 1 91 ? 2.843 10.150 15.121 1.00 88.19 91 GLU A O 1
ATOM 739 N N . ALA A 1 92 ? 1.437 10.036 13.375 1.00 83.25 92 ALA A N 1
ATOM 740 C CA . ALA A 1 92 ? 0.269 10.560 14.079 1.00 83.25 92 ALA A CA 1
ATOM 741 C C . ALA A 1 92 ? -0.485 9.503 14.904 1.00 83.25 92 ALA A C 1
ATOM 743 O O . ALA A 1 92 ? -1.301 9.869 15.754 1.00 83.25 92 ALA A O 1
ATOM 744 N N . VAL A 1 93 ? -0.252 8.208 14.667 1.00 70.44 93 VAL A N 1
ATOM 745 C CA . VAL A 1 93 ? -0.826 7.131 15.481 1.00 70.44 93 VAL A CA 1
ATOM 746 C C . VAL A 1 93 ? 0.047 6.967 16.726 1.00 70.44 93 VAL A C 1
ATOM 748 O O . VAL A 1 93 ? 1.188 6.521 16.604 1.00 70.44 93 VAL A O 1
ATOM 751 N N . PRO A 1 94 ? -0.438 7.316 17.934 1.00 54.38 94 PRO A N 1
ATOM 752 C CA . PRO A 1 94 ? 0.331 7.077 19.142 1.00 54.38 94 PRO A CA 1
ATOM 753 C C . PRO A 1 94 ? 0.568 5.573 19.256 1.00 54.38 94 PRO A C 1
ATOM 755 O O . PRO A 1 94 ? -0.383 4.797 19.197 1.00 54.38 94 PRO A O 1
ATOM 758 N N . ALA A 1 95 ? 1.834 5.172 19.388 1.00 53.66 95 ALA A N 1
ATOM 759 C CA . ALA A 1 95 ? 2.193 3.792 19.666 1.00 53.66 95 ALA A CA 1
ATOM 760 C C . ALA 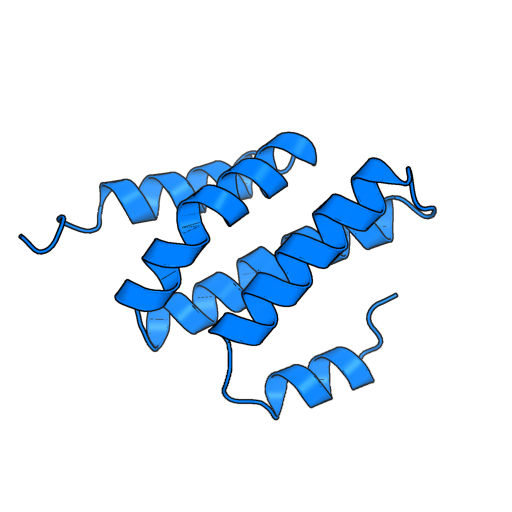A 1 95 ? 1.399 3.336 20.895 1.00 53.66 95 ALA A C 1
ATOM 762 O O . ALA A 1 95 ? 1.648 3.802 22.011 1.00 53.66 95 ALA A O 1
ATOM 763 N N . SER A 1 96 ? 0.399 2.484 20.679 1.00 48.97 96 SER A N 1
ATOM 764 C CA . SER A 1 96 ? -0.247 1.746 21.752 1.00 48.97 96 SER A CA 1
ATOM 765 C C . SER A 1 96 ? 0.870 1.003 22.486 1.00 48.97 96 SER A C 1
ATOM 767 O O . SER A 1 96 ? 1.550 0.175 21.881 1.00 48.97 96 SER A O 1
ATOM 769 N N . ARG A 1 97 ? 1.133 1.416 23.730 1.00 40.16 97 ARG A N 1
ATOM 770 C CA . ARG A 1 97 ? 2.112 0.799 24.632 1.00 40.16 97 ARG A CA 1
ATOM 771 C C . ARG A 1 97 ? 1.812 -0.674 24.864 1.0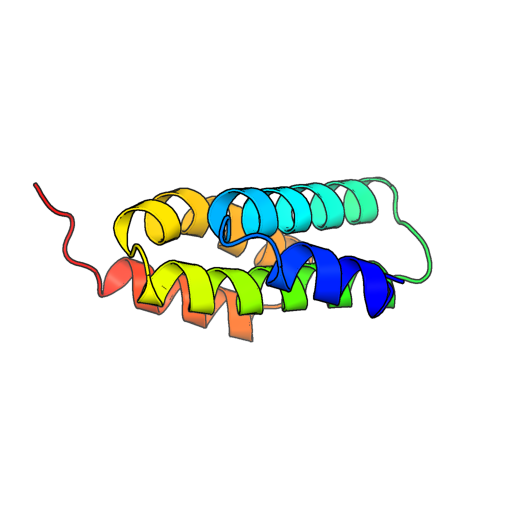0 40.16 97 ARG A C 1
ATOM 773 O O . ARG A 1 97 ? 0.609 -1.001 24.957 1.00 40.16 97 ARG A O 1
#